Protein AF-A0AAD4E5S7-F1 (afdb_monomer_lite)

Sequence (99 aa):
HRKECLDYQMNDSNFCKMIHMKRTLCRKYKLARNGILESGKAFDRLDEAAPSHLKTEWLARERIAQSSRLNDPSAMDEYEINIKKAPSKKEIELRLLEE

Foldseek 3Di:
DVVVVVVVVVVVVVVVVVVVVVVVVVVVVVCCVVCPVVVVVVVVVVVVPDDPVVVVVVVVLVVQLVVCCVVDVCSVCSPPDPDDDDDDPVSVVVVVVVD

Secondary structure (DSSP, 8-state):
-HHHHHHHHHHHHHHHHHHHHHHHHHHHHHHHHHHHHHHHHHHHHHHHHS-HHHHHHHHHHHHHHHHHTTT-GGGGGGG---PPPPPPHHHHHHHHH--

Organism: NCBI:txid1912939

Structure (mmCIF, N/CA/C/O backbone):
data_AF-A0AAD4E5S7-F1
#
_entry.id   AF-A0AAD4E5S7-F1
#
loop_
_atom_site.group_PDB
_atom_site.id
_atom_site.type_symbol
_atom_site.label_atom_id
_atom_site.label_alt_id
_atom_site.label_comp_id
_atom_site.label_asym_id
_atom_site.label_entity_id
_atom_site.label_seq_id
_atom_site.pdbx_PDB_ins_code
_atom_site.Cartn_x
_atom_site.Cartn_y
_atom_site.Cartn_z
_atom_site.occupancy
_atom_site.B_iso_or_equiv
_atom_site.auth_seq_id
_atom_site.auth_comp_id
_atom_site.auth_asym_id
_atom_site.auth_atom_id
_atom_site.pdbx_PDB_model_num
ATOM 1 N N . HIS A 1 1 ? 16.784 -16.541 -39.289 1.00 68.06 1 HIS A N 1
ATOM 2 C CA . HIS A 1 1 ? 17.322 -15.162 -39.258 1.00 68.06 1 HIS A CA 1
ATOM 3 C C . HIS A 1 1 ? 16.453 -14.097 -38.585 1.00 68.06 1 HIS A C 1
ATOM 5 O O . HIS A 1 1 ? 16.826 -13.686 -37.500 1.00 68.06 1 HIS A O 1
ATOM 11 N N . ARG A 1 2 ? 15.298 -13.643 -39.116 1.00 81.56 2 ARG A N 1
ATOM 12 C CA . ARG A 1 2 ? 14.511 -12.567 -38.446 1.00 81.56 2 ARG A CA 1
ATOM 13 C C . ARG A 1 2 ? 14.108 -12.910 -37.003 1.00 81.56 2 ARG A C 1
ATOM 15 O O . ARG A 1 2 ? 14.165 -12.050 -36.134 1.00 81.56 2 ARG A O 1
ATOM 22 N N . LYS A 1 3 ? 13.723 -14.167 -36.760 1.00 83.62 3 LYS A N 1
ATOM 23 C CA . LYS A 1 3 ? 13.365 -14.667 -35.426 1.00 83.62 3 LYS A CA 1
ATOM 24 C C . LYS A 1 3 ? 14.569 -14.689 -34.478 1.00 83.62 3 LYS A C 1
ATOM 26 O O . LYS A 1 3 ? 14.495 -14.099 -33.415 1.00 83.62 3 LYS A O 1
ATOM 31 N N . GLU A 1 4 ? 15.696 -15.245 -34.924 1.00 87.19 4 GLU A N 1
ATOM 32 C CA . GLU A 1 4 ? 16.959 -15.234 -34.169 1.00 87.19 4 GLU A CA 1
ATOM 33 C C . GLU A 1 4 ? 17.387 -13.808 -33.794 1.00 87.19 4 GLU A C 1
ATOM 35 O O . GLU A 1 4 ? 17.718 -13.558 -32.643 1.00 87.19 4 GLU A O 1
ATOM 40 N N . CYS A 1 5 ? 17.327 -12.847 -34.726 1.00 88.81 5 CYS A N 1
ATOM 41 C CA . CYS A 1 5 ? 17.677 -11.452 -34.441 1.00 88.81 5 CYS A CA 1
ATOM 42 C C . CYS A 1 5 ? 16.782 -10.827 -33.361 1.00 88.81 5 CYS A C 1
ATOM 44 O O . CYS A 1 5 ? 17.284 -10.114 -32.493 1.00 88.81 5 CYS A O 1
ATOM 46 N N . LEU A 1 6 ? 15.472 -11.096 -33.399 1.00 89.81 6 LEU A N 1
ATOM 47 C CA . LEU A 1 6 ? 14.545 -10.632 -32.366 1.00 89.81 6 LEU A CA 1
ATOM 48 C C . LEU A 1 6 ? 14.845 -11.289 -31.016 1.00 89.81 6 LEU A C 1
ATOM 50 O O . LEU A 1 6 ? 14.874 -10.596 -30.003 1.00 89.81 6 LEU A O 1
ATOM 54 N N . ASP A 1 7 ? 15.128 -12.591 -30.999 1.00 93.69 7 ASP A N 1
ATOM 55 C CA . ASP A 1 7 ? 15.475 -13.316 -29.774 1.00 93.69 7 ASP A CA 1
ATOM 56 C C . ASP A 1 7 ? 16.778 -12.780 -29.155 1.00 93.69 7 ASP A C 1
ATOM 58 O O . ASP A 1 7 ? 16.843 -12.572 -27.943 1.00 93.69 7 ASP A O 1
ATOM 62 N N . TYR A 1 8 ? 17.789 -12.457 -29.970 1.00 90.94 8 TYR A N 1
ATOM 63 C CA . TYR A 1 8 ? 19.019 -11.807 -29.500 1.00 90.94 8 TYR A CA 1
ATOM 64 C C . TYR A 1 8 ? 18.753 -10.427 -28.886 1.00 90.94 8 TYR A C 1
ATOM 66 O O . TYR A 1 8 ? 19.241 -10.146 -27.792 1.00 90.94 8 TYR A O 1
ATOM 74 N N . GLN A 1 9 ? 17.949 -9.584 -29.540 1.00 91.44 9 GLN A N 1
ATOM 75 C CA . GLN A 1 9 ? 17.592 -8.258 -29.017 1.00 91.44 9 GLN A CA 1
ATOM 76 C C . GLN A 1 9 ? 16.767 -8.342 -27.726 1.00 91.44 9 GLN A C 1
ATOM 78 O O . GLN A 1 9 ? 16.984 -7.571 -26.790 1.00 91.44 9 GLN A O 1
ATOM 83 N N . MET A 1 10 ? 15.831 -9.290 -27.648 1.00 94.19 10 MET A N 1
ATOM 84 C CA . MET A 1 10 ? 15.046 -9.524 -26.436 1.00 94.19 10 MET A CA 1
ATOM 85 C C . MET A 1 10 ? 15.923 -10.023 -25.288 1.00 94.19 10 MET A C 1
ATOM 87 O O . MET A 1 10 ? 15.783 -9.534 -24.167 1.00 94.19 10 MET A O 1
ATOM 91 N N . ASN A 1 11 ? 16.850 -10.946 -25.553 1.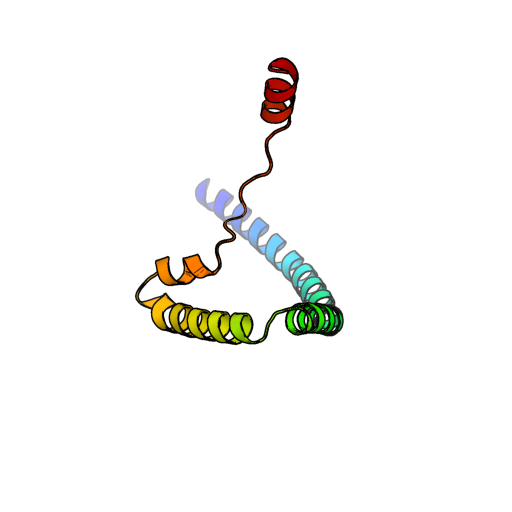00 93.50 11 ASN A N 1
ATOM 92 C CA . ASN A 1 11 ? 17.781 -11.451 -24.546 1.00 93.50 11 ASN A CA 1
ATOM 93 C C . ASN A 1 11 ? 18.718 -10.357 -24.028 1.00 93.50 11 ASN A C 1
ATOM 95 O O . ASN A 1 11 ? 18.897 -10.249 -22.816 1.00 93.50 11 ASN A O 1
ATOM 99 N N . ASP A 1 12 ? 19.240 -9.503 -24.908 1.00 94.00 12 ASP A N 1
ATOM 100 C CA . ASP A 1 12 ? 20.055 -8.354 -24.509 1.00 94.00 12 ASP A CA 1
ATOM 101 C C . ASP A 1 12 ? 19.251 -7.344 -23.669 1.00 94.00 12 ASP A C 1
ATOM 103 O O . ASP A 1 12 ? 19.679 -6.932 -22.588 1.00 94.00 12 ASP A O 1
ATOM 107 N N . SER A 1 13 ? 18.017 -7.031 -24.083 1.00 92.38 13 SER A N 1
ATOM 108 C CA . SER A 1 13 ? 17.111 -6.174 -23.307 1.00 92.38 13 SER A CA 1
ATOM 109 C C . SER A 1 13 ? 16.810 -6.758 -21.923 1.00 92.38 13 SER A C 1
ATOM 111 O O . SER A 1 13 ? 16.823 -6.039 -20.919 1.00 92.38 13 SER A O 1
ATOM 113 N N . ASN A 1 14 ? 16.554 -8.065 -21.842 1.00 92.56 14 ASN A N 1
ATOM 114 C CA . ASN A 1 14 ? 16.294 -8.764 -20.586 1.00 92.56 14 ASN A CA 1
ATOM 115 C C . ASN A 1 14 ? 17.533 -8.786 -19.684 1.00 92.56 14 ASN A C 1
ATOM 117 O O . ASN A 1 14 ? 17.417 -8.502 -18.489 1.00 92.56 14 ASN A O 1
ATOM 121 N N . PHE A 1 15 ? 18.715 -9.034 -20.249 1.00 91.62 15 PHE A N 1
ATOM 122 C CA . PHE A 1 15 ? 19.986 -8.967 -19.535 1.00 91.62 15 PHE A CA 1
ATOM 123 C C . PHE A 1 15 ? 20.225 -7.565 -18.965 1.00 91.62 15 PHE A C 1
ATOM 125 O O . PHE A 1 15 ? 20.450 -7.410 -17.761 1.00 91.62 15 PHE A O 1
ATOM 132 N N . CYS A 1 16 ? 20.061 -6.525 -19.784 1.00 91.62 16 CYS A N 1
ATOM 133 C CA . CYS A 1 16 ? 20.164 -5.141 -19.339 1.00 91.62 16 CYS A CA 1
ATOM 134 C C . CYS A 1 16 ? 19.175 -4.841 -18.203 1.00 91.62 16 CYS A C 1
ATOM 136 O O . CYS A 1 16 ? 19.570 -4.282 -17.177 1.00 91.62 16 CYS A O 1
ATOM 138 N N . LYS A 1 17 ? 17.905 -5.250 -18.324 1.00 91.50 17 LYS A N 1
ATOM 139 C CA . LYS A 1 17 ? 16.912 -5.097 -17.245 1.00 91.50 17 LYS A CA 1
ATOM 140 C C . LYS A 1 17 ? 17.376 -5.789 -15.963 1.00 91.50 17 LYS A C 1
ATOM 142 O O . LYS A 1 17 ? 17.327 -5.169 -14.903 1.00 91.50 17 LYS A O 1
ATOM 147 N N . MET A 1 18 ? 17.886 -7.019 -16.042 1.00 93.62 18 MET A N 1
ATOM 148 C CA . MET A 1 18 ? 18.409 -7.759 -14.887 1.00 93.62 18 MET A CA 1
ATOM 149 C C . MET A 1 18 ? 19.550 -7.039 -14.170 1.00 93.62 18 MET A C 1
ATOM 151 O O . MET A 1 18 ? 19.517 -6.916 -12.941 1.00 93.62 18 MET A O 1
ATOM 155 N N . ILE A 1 19 ? 20.518 -6.502 -14.913 1.00 91.56 19 ILE A N 1
ATOM 156 C CA . ILE A 1 19 ? 21.629 -5.739 -14.329 1.00 91.56 19 ILE A CA 1
ATOM 157 C C . ILE A 1 19 ? 21.111 -4.511 -13.562 1.00 91.56 19 ILE A C 1
ATOM 159 O O . ILE A 1 19 ? 21.520 -4.259 -12.423 1.00 91.56 19 ILE A O 1
ATOM 163 N N . HIS A 1 20 ? 20.144 -3.784 -14.126 1.00 87.94 20 HIS A N 1
ATOM 164 C CA . HIS A 1 20 ? 19.554 -2.605 -13.484 1.00 87.94 20 HIS A CA 1
ATOM 165 C C . HIS A 1 20 ? 18.598 -2.951 -12.327 1.00 87.94 20 HIS A C 1
ATOM 167 O O . HIS A 1 20 ? 18.458 -2.170 -11.372 1.00 87.94 20 HIS A O 1
ATOM 173 N N . MET A 1 21 ? 17.966 -4.130 -12.359 1.00 94.75 21 MET A N 1
ATOM 174 C CA . MET A 1 21 ? 17.076 -4.598 -11.294 1.00 94.75 21 MET A CA 1
ATOM 175 C C . MET A 1 21 ? 17.813 -4.724 -9.964 1.00 94.75 21 MET A C 1
ATOM 177 O O . MET A 1 21 ? 17.276 -4.271 -8.956 1.00 94.75 21 MET A O 1
ATOM 181 N N . LYS A 1 22 ? 19.054 -5.230 -9.941 1.00 91.62 22 LYS A N 1
ATOM 182 C CA . LYS A 1 22 ? 19.841 -5.362 -8.698 1.00 91.62 22 LYS A CA 1
ATOM 183 C C . LYS A 1 22 ? 19.930 -4.036 -7.939 1.00 91.62 22 LYS A C 1
ATOM 185 O O . LYS A 1 22 ? 19.589 -3.968 -6.760 1.00 91.62 22 LYS A O 1
ATOM 190 N N . ARG A 1 23 ? 20.331 -2.955 -8.618 1.00 91.88 23 ARG A N 1
ATOM 191 C CA . ARG A 1 23 ? 20.440 -1.617 -8.008 1.00 91.88 23 ARG A CA 1
ATOM 192 C C . ARG A 1 23 ? 19.086 -1.119 -7.506 1.00 91.88 23 ARG A C 1
ATOM 194 O O . ARG A 1 23 ? 18.997 -0.567 -6.408 1.00 91.88 23 ARG A O 1
ATOM 201 N N . THR A 1 24 ? 18.036 -1.333 -8.296 1.00 92.56 24 THR A N 1
ATOM 202 C CA . THR A 1 24 ? 16.672 -0.922 -7.947 1.00 92.56 24 THR A CA 1
ATOM 203 C C . THR A 1 24 ? 16.159 -1.666 -6.718 1.00 92.56 24 THR A C 1
ATOM 205 O O . THR A 1 24 ? 15.639 -1.028 -5.805 1.00 92.56 24 THR A O 1
ATOM 208 N N . LEU A 1 25 ? 16.358 -2.983 -6.653 1.00 94.75 25 LEU A N 1
ATOM 209 C CA . LEU A 1 25 ? 15.988 -3.823 -5.516 1.00 94.75 25 LEU A CA 1
ATOM 210 C C . LEU A 1 25 ? 16.756 -3.419 -4.259 1.00 94.75 25 LEU A C 1
ATOM 212 O O . LEU A 1 25 ? 16.134 -3.175 -3.230 1.00 94.75 25 LEU A O 1
ATOM 216 N N . CYS A 1 26 ? 18.079 -3.241 -4.341 1.00 95.00 26 CYS A N 1
ATOM 217 C CA . CYS A 1 26 ? 18.874 -2.780 -3.201 1.00 95.00 26 CYS A CA 1
ATOM 218 C C . CYS A 1 26 ? 18.399 -1.416 -2.680 1.00 95.00 26 CYS A C 1
ATOM 220 O O . CYS A 1 26 ? 18.326 -1.208 -1.468 1.00 95.00 26 CYS A O 1
ATOM 222 N N . ARG A 1 27 ? 18.058 -0.482 -3.578 1.00 94.94 27 ARG A N 1
ATOM 223 C CA . ARG A 1 27 ? 17.508 0.827 -3.199 1.00 94.94 27 ARG A CA 1
ATOM 224 C C . ARG A 1 27 ? 16.149 0.682 -2.517 1.00 94.94 27 ARG A C 1
ATOM 226 O O . ARG A 1 27 ? 15.967 1.235 -1.437 1.00 94.94 27 ARG A O 1
ATOM 233 N N . LYS A 1 28 ? 15.220 -0.065 -3.125 1.00 94.69 28 LYS A N 1
ATOM 234 C CA . LYS A 1 28 ? 13.881 -0.313 -2.570 1.00 94.69 28 LYS A CA 1
ATOM 235 C C . LYS A 1 28 ? 13.962 -0.983 -1.200 1.00 94.69 28 LYS A C 1
ATOM 237 O O . LYS A 1 28 ? 13.288 -0.537 -0.286 1.00 94.69 28 LYS A O 1
ATOM 242 N N . TYR A 1 29 ? 14.839 -1.971 -1.037 1.00 94.38 29 TYR A N 1
ATOM 243 C CA . TYR A 1 29 ? 15.067 -2.644 0.239 1.00 94.38 29 TYR A CA 1
ATOM 244 C C . TYR A 1 29 ? 15.555 -1.678 1.322 1.00 94.38 29 TYR A C 1
ATOM 246 O O . TYR A 1 29 ? 14.987 -1.645 2.407 1.00 94.38 29 TYR A O 1
ATOM 254 N N . LYS A 1 30 ? 16.569 -0.850 1.032 1.00 94.75 30 LYS A N 1
ATOM 255 C CA . LYS A 1 30 ? 17.060 0.151 1.994 1.00 94.75 30 LYS A CA 1
ATOM 256 C C . LYS A 1 30 ? 15.967 1.145 2.388 1.00 94.75 30 LYS A C 1
ATOM 258 O O . LYS A 1 30 ? 15.837 1.449 3.567 1.00 94.75 30 LYS A O 1
ATOM 263 N N . LEU A 1 31 ? 15.190 1.625 1.416 1.00 93.69 31 LEU A N 1
ATOM 264 C CA . LEU A 1 31 ? 14.077 2.541 1.669 1.00 93.69 31 LEU A CA 1
ATOM 265 C C . LEU A 1 31 ? 12.989 1.887 2.520 1.00 93.69 31 LEU A C 1
ATOM 267 O O . LEU A 1 31 ? 12.596 2.471 3.520 1.00 93.69 31 LEU A O 1
ATOM 271 N N . ALA A 1 32 ? 12.559 0.673 2.170 1.00 93.19 32 ALA A N 1
ATOM 272 C CA . ALA A 1 32 ? 11.571 -0.072 2.941 1.00 93.19 32 ALA A CA 1
ATOM 273 C C . ALA A 1 32 ? 12.065 -0.301 4.372 1.00 93.19 32 ALA A C 1
ATOM 275 O O . ALA A 1 32 ? 11.387 0.076 5.317 1.00 93.19 32 ALA A O 1
ATOM 276 N N . ARG A 1 33 ? 13.292 -0.811 4.534 1.00 94.00 33 ARG A N 1
ATOM 277 C CA . ARG A 1 33 ? 13.899 -1.060 5.846 1.00 94.00 33 ARG A CA 1
ATOM 278 C C . ARG A 1 33 ? 13.939 0.196 6.712 1.00 94.00 33 ARG A C 1
ATOM 280 O O . ARG A 1 33 ? 13.599 0.136 7.885 1.00 94.00 33 ARG A O 1
ATOM 287 N N . ASN A 1 34 ? 14.362 1.320 6.141 1.00 91.75 34 ASN A N 1
ATOM 288 C CA . ASN A 1 34 ? 14.433 2.581 6.874 1.00 91.75 34 ASN A CA 1
ATOM 289 C C . ASN A 1 34 ? 13.033 3.161 7.155 1.00 91.75 34 ASN A C 1
ATOM 291 O O . ASN A 1 34 ? 12.846 3.831 8.163 1.00 91.75 34 ASN A O 1
ATOM 295 N N . GLY A 1 35 ? 12.062 2.897 6.278 1.00 92.50 35 GLY A N 1
A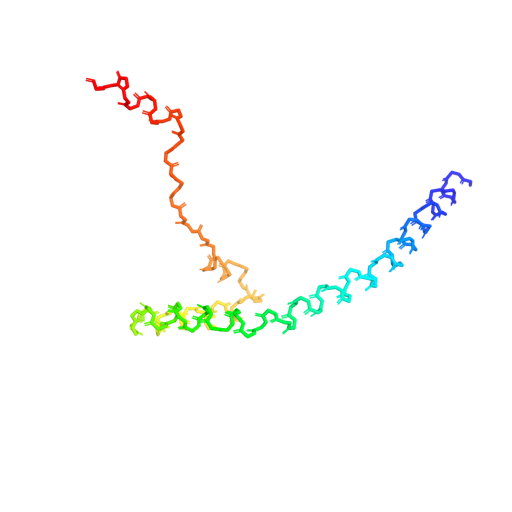TOM 296 C CA . GLY A 1 35 ? 10.685 3.367 6.397 1.00 92.50 35 GLY A CA 1
ATOM 297 C C . GLY A 1 35 ? 9.832 2.594 7.401 1.00 92.50 35 GLY A C 1
ATOM 298 O O . GLY A 1 35 ? 8.851 3.154 7.869 1.00 92.50 35 GLY A O 1
ATOM 299 N N . ILE A 1 36 ? 10.205 1.362 7.781 1.00 93.44 36 ILE A N 1
ATOM 300 C CA . ILE A 1 36 ? 9.416 0.517 8.702 1.00 93.44 36 ILE A CA 1
ATOM 301 C C . ILE A 1 36 ? 9.052 1.259 9.989 1.00 93.44 36 ILE A C 1
ATOM 303 O O . ILE A 1 36 ? 7.898 1.218 10.399 1.00 93.44 36 ILE A O 1
ATOM 307 N N . LEU A 1 37 ? 10.011 1.951 10.613 1.00 90.44 37 LEU A N 1
ATOM 308 C CA . LEU A 1 37 ? 9.762 2.631 11.884 1.00 90.44 37 LEU A CA 1
ATOM 309 C C . LEU A 1 37 ? 8.744 3.769 11.733 1.00 90.44 37 LEU A C 1
ATOM 311 O O . LEU A 1 37 ? 7.828 3.888 12.538 1.00 90.44 37 LEU A O 1
ATOM 315 N N . GLU A 1 38 ? 8.899 4.602 10.706 1.00 90.75 38 GLU A N 1
ATOM 316 C CA . GLU A 1 38 ? 8.007 5.743 10.482 1.00 90.75 38 GLU A CA 1
ATOM 317 C C . GLU A 1 38 ? 6.626 5.297 9.994 1.00 90.75 38 GLU A C 1
ATOM 319 O O . GLU A 1 38 ? 5.615 5.827 10.448 1.00 90.75 38 GLU A O 1
ATOM 324 N N . SER A 1 39 ? 6.563 4.275 9.136 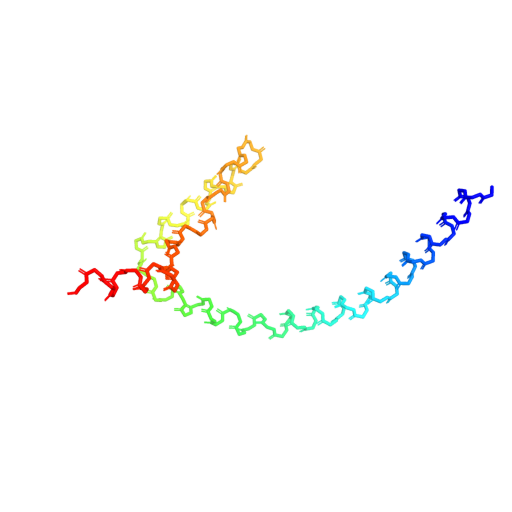1.00 92.44 39 SER A N 1
ATOM 325 C CA . SER A 1 39 ? 5.304 3.652 8.728 1.00 92.44 39 SER A CA 1
ATOM 326 C C . SER A 1 39 ? 4.588 2.987 9.902 1.00 92.44 39 SER A C 1
ATOM 328 O O . SER A 1 39 ? 3.375 3.129 10.003 1.00 92.44 39 SER A O 1
ATOM 330 N N . GLY A 1 40 ? 5.320 2.326 10.805 1.00 93.50 40 GLY A N 1
ATOM 331 C CA . GLY A 1 40 ? 4.769 1.751 12.034 1.00 93.50 40 GLY A CA 1
ATOM 332 C C . GLY A 1 40 ? 4.150 2.823 12.924 1.00 93.50 40 GLY A C 1
ATOM 333 O O . GLY A 1 40 ? 2.962 2.769 13.199 1.00 93.50 40 GLY A O 1
ATOM 334 N N . LYS A 1 41 ? 4.899 3.886 13.243 1.00 94.25 41 LYS A N 1
ATOM 335 C CA . LYS A 1 41 ? 4.367 5.020 14.021 1.00 94.25 41 LYS A CA 1
ATOM 336 C C . LYS A 1 41 ? 3.147 5.669 13.367 1.00 94.25 41 LYS A C 1
ATOM 338 O O . LYS A 1 41 ? 2.228 6.092 14.060 1.00 94.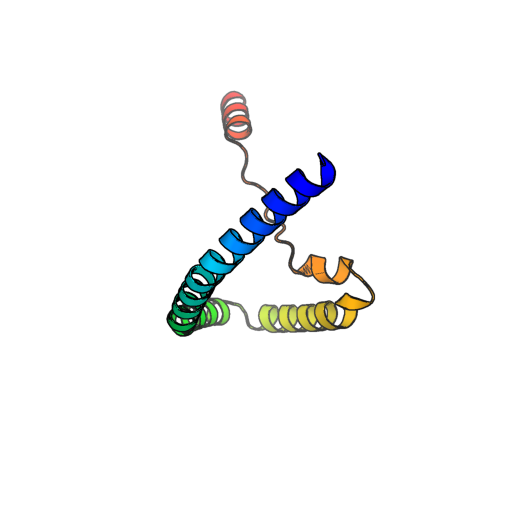25 41 LYS A O 1
ATOM 343 N N . ALA A 1 42 ? 3.158 5.829 12.044 1.00 93.88 42 ALA A N 1
ATOM 344 C CA . ALA A 1 42 ? 2.023 6.393 11.322 1.00 93.88 42 ALA A CA 1
ATOM 345 C C . ALA A 1 42 ? 0.797 5.472 11.398 1.00 93.88 42 ALA A C 1
ATOM 347 O O . ALA A 1 42 ? -0.312 5.966 11.580 1.00 93.88 42 ALA A O 1
ATOM 348 N N . PHE A 1 43 ? 1.004 4.158 11.299 1.00 92.19 43 PHE A N 1
ATOM 349 C CA . PHE A 1 43 ? -0.042 3.160 11.471 1.00 92.19 43 PHE A CA 1
ATOM 350 C C . PHE A 1 43 ? -0.602 3.173 12.895 1.00 92.19 43 PHE A C 1
ATOM 352 O O . PHE A 1 43 ? -1.811 3.291 13.050 1.00 92.19 43 PHE A O 1
ATOM 359 N N . ASP A 1 44 ? 0.256 3.163 13.916 1.00 94.38 44 ASP A N 1
ATOM 360 C CA . ASP A 1 44 ? -0.158 3.186 15.323 1.00 94.38 44 ASP A CA 1
ATOM 361 C C . ASP A 1 44 ? -1.012 4.423 15.628 1.00 94.38 44 ASP A C 1
ATOM 363 O O . ASP A 1 44 ? -2.056 4.316 16.258 1.00 94.38 44 ASP A O 1
ATOM 367 N N . ARG A 1 45 ? -0.641 5.594 15.092 1.00 94.44 45 ARG A N 1
ATOM 368 C CA . ARG A 1 45 ? -1.449 6.821 15.224 1.00 94.44 45 ARG A CA 1
ATOM 369 C C . ARG A 1 45 ? -2.832 6.699 14.586 1.00 94.44 45 ARG A C 1
ATOM 371 O O . ARG A 1 45 ? -3.796 7.239 15.121 1.00 94.44 45 ARG A O 1
ATOM 378 N N . LEU A 1 46 ? -2.928 6.052 13.422 1.00 91.00 46 LEU A N 1
ATOM 379 C CA . LEU A 1 46 ? -4.213 5.820 12.755 1.00 91.00 46 LEU A CA 1
ATOM 380 C C . LEU A 1 46 ? -5.056 4.807 13.526 1.00 91.00 46 LEU A C 1
ATOM 382 O O . LEU A 1 46 ? -6.264 4.999 13.659 1.00 91.00 46 LEU A O 1
ATOM 386 N N . ASP A 1 47 ? -4.419 3.764 14.055 1.00 91.75 47 ASP A N 1
ATOM 387 C CA . ASP A 1 47 ? -5.083 2.779 14.892 1.00 91.75 47 ASP A CA 1
ATOM 388 C C . ASP A 1 47 ? -5.591 3.438 16.180 1.00 91.75 47 ASP A C 1
ATOM 390 O O . ASP A 1 47 ? -6.773 3.354 16.483 1.00 91.75 47 ASP A O 1
ATOM 394 N N . GLU A 1 48 ? -4.767 4.176 16.919 1.00 92.75 48 GLU A N 1
ATOM 395 C CA . GLU A 1 48 ? -5.177 4.902 18.132 1.00 92.75 48 GLU A CA 1
ATOM 396 C C . GLU A 1 48 ? -6.347 5.869 17.894 1.00 92.75 48 GLU A C 1
ATOM 398 O O . GLU A 1 48 ? -7.218 5.999 18.755 1.00 92.75 48 GLU A O 1
ATOM 403 N N . ALA A 1 49 ? -6.409 6.507 16.723 1.00 92.75 49 ALA A N 1
ATOM 404 C CA . ALA A 1 49 ? -7.509 7.396 16.354 1.00 92.75 49 ALA A CA 1
ATOM 405 C C . ALA A 1 49 ? -8.830 6.657 16.053 1.00 92.75 49 ALA A C 1
ATOM 407 O O . ALA A 1 49 ? -9.896 7.280 16.062 1.00 92.75 49 ALA A O 1
ATOM 408 N N . ALA A 1 50 ? -8.789 5.352 15.772 1.00 91.81 50 ALA A N 1
ATOM 409 C CA . ALA A 1 50 ? -9.967 4.578 15.406 1.00 91.81 50 ALA A CA 1
ATOM 410 C C . ALA A 1 50 ? -10.768 4.107 16.645 1.00 91.81 50 ALA A C 1
ATOM 412 O O . ALA A 1 50 ? -10.200 3.577 17.604 1.00 91.81 50 ALA A O 1
ATOM 413 N N . PRO A 1 51 ? -12.110 4.216 16.634 1.00 94.25 51 PRO A N 1
ATOM 414 C CA . PRO A 1 51 ? -12.970 3.652 17.674 1.00 94.25 51 PRO A CA 1
ATOM 415 C C . PRO A 1 51 ? -12.813 2.131 17.835 1.00 94.25 51 PRO A C 1
ATOM 417 O O . PRO A 1 51 ? -12.770 1.387 16.856 1.00 94.25 51 PRO A O 1
ATOM 420 N N . SER A 1 52 ? -12.828 1.645 19.079 1.00 91.38 52 SER A N 1
ATOM 421 C CA . SER A 1 52 ? -12.613 0.224 19.413 1.00 91.38 52 SER A CA 1
ATOM 422 C C . SER A 1 52 ? -13.601 -0.746 18.747 1.00 91.38 52 SER A C 1
ATOM 424 O O . SER A 1 52 ? -13.217 -1.848 18.347 1.00 91.38 52 SER A O 1
ATOM 426 N N . HIS A 1 53 ? -14.866 -0.344 18.593 1.00 92.75 53 HIS A N 1
ATOM 427 C CA . HIS A 1 53 ? -15.884 -1.165 17.933 1.00 92.75 53 HIS A CA 1
ATOM 428 C C . HIS A 1 53 ? -15.577 -1.372 16.441 1.00 92.75 53 HIS A C 1
ATOM 430 O O . HIS A 1 53 ? -15.644 -2.504 15.968 1.00 92.75 53 HIS A O 1
ATOM 436 N N . LEU A 1 54 ? -15.141 -0.319 15.733 1.00 92.38 54 LEU A N 1
ATOM 437 C CA . LEU A 1 54 ? -14.761 -0.401 14.318 1.00 92.38 54 LEU A CA 1
ATOM 438 C C . LEU A 1 54 ? -13.526 -1.272 14.115 1.00 92.38 54 LEU A C 1
ATOM 440 O O . LEU A 1 54 ? -13.510 -2.089 13.203 1.00 92.38 54 LEU A O 1
ATOM 444 N N . LYS A 1 55 ? -12.523 -1.176 14.998 1.00 92.25 55 LYS A N 1
ATOM 445 C CA . LYS A 1 55 ? -11.346 -2.062 14.936 1.00 92.25 55 LYS A CA 1
ATOM 446 C C . LYS A 1 55 ? -11.742 -3.532 14.989 1.00 92.25 55 LYS A C 1
ATOM 448 O O . LYS A 1 55 ? -11.247 -4.345 14.215 1.00 92.25 55 LYS A O 1
ATOM 453 N N . THR A 1 56 ? -12.640 -3.870 15.911 1.00 93.69 56 THR A N 1
ATOM 454 C CA . THR A 1 56 ? -13.094 -5.251 16.107 1.00 93.69 56 THR A CA 1
ATOM 455 C C . THR A 1 56 ? -13.846 -5.754 14.877 1.00 93.69 56 THR A C 1
ATOM 457 O O . THR A 1 56 ? -13.615 -6.876 14.427 1.00 93.69 56 THR A O 1
ATOM 460 N N . GLU A 1 57 ? -14.706 -4.910 14.309 1.00 93.94 57 GLU A N 1
ATOM 461 C CA . GLU A 1 57 ? -15.438 -5.211 13.084 1.00 93.94 57 GLU A CA 1
ATOM 462 C C . GLU A 1 57 ? -14.493 -5.403 11.890 1.00 93.94 57 GLU A C 1
ATOM 464 O O . GLU A 1 57 ? -14.564 -6.430 11.217 1.00 93.94 57 GLU A O 1
ATOM 469 N N . TRP A 1 58 ? -13.564 -4.473 11.659 1.00 92.38 58 TRP A N 1
ATOM 470 C CA . TRP A 1 58 ? -12.600 -4.554 10.560 1.00 92.38 58 TRP A CA 1
ATOM 471 C C . TRP A 1 58 ? -11.715 -5.794 10.661 1.00 92.38 58 TRP A C 1
ATOM 473 O O . TRP A 1 58 ? -11.554 -6.496 9.669 1.00 92.38 58 TRP A O 1
ATOM 483 N N . LEU A 1 59 ? -11.222 -6.136 11.856 1.00 93.44 59 LEU A N 1
ATOM 484 C CA . LEU A 1 59 ? -10.453 -7.367 12.073 1.00 93.44 59 LEU A CA 1
ATOM 485 C C . LEU A 1 59 ? -11.275 -8.630 11.782 1.00 93.44 59 LEU A C 1
ATOM 487 O O . LEU A 1 59 ? -10.735 -9.623 11.290 1.00 93.44 59 LEU A O 1
ATOM 491 N N . ALA A 1 60 ? -12.574 -8.627 12.089 1.00 93.94 60 ALA A N 1
ATOM 492 C CA . ALA A 1 60 ? -13.449 -9.749 11.766 1.00 93.94 60 ALA A CA 1
ATOM 493 C C . ALA A 1 60 ? -13.641 -9.885 10.248 1.00 93.94 60 ALA A C 1
ATOM 495 O O . ALA A 1 60 ? -13.481 -10.984 9.711 1.00 93.94 60 ALA A O 1
ATOM 496 N N . ARG A 1 61 ? -13.914 -8.775 9.553 1.00 92.19 61 ARG A N 1
ATOM 497 C CA . ARG A 1 61 ? -14.054 -8.751 8.089 1.00 92.19 61 ARG A CA 1
ATOM 498 C C . ARG A 1 61 ? -12.762 -9.157 7.387 1.00 92.19 61 ARG A C 1
ATOM 500 O O . ARG A 1 61 ? -12.797 -9.993 6.489 1.00 92.19 61 ARG A O 1
ATOM 507 N N . GLU A 1 62 ? -11.620 -8.666 7.862 1.00 93.94 62 GLU A N 1
ATOM 508 C CA . GLU A 1 62 ? -10.297 -9.017 7.344 1.00 93.94 62 GLU A CA 1
ATOM 509 C C . GLU A 1 62 ? -10.049 -10.531 7.400 1.00 93.94 62 GLU A C 1
ATOM 511 O O . GLU A 1 62 ? -9.640 -11.145 6.414 1.00 93.94 62 GLU A O 1
ATOM 516 N N . ARG A 1 63 ? -10.346 -11.167 8.541 1.00 94.44 63 ARG A N 1
ATOM 517 C CA . ARG A 1 63 ? -10.195 -12.623 8.703 1.00 94.44 63 ARG A CA 1
ATOM 518 C C . ARG A 1 63 ? -11.076 -13.405 7.729 1.00 94.44 63 ARG A C 1
ATOM 520 O O . ARG A 1 63 ? -10.632 -14.414 7.174 1.00 94.44 63 ARG A O 1
ATOM 527 N N . ILE A 1 64 ? -12.310 -12.954 7.514 1.00 93.06 64 ILE A N 1
ATOM 528 C CA . ILE A 1 64 ? -13.249 -13.588 6.580 1.00 93.06 64 ILE A CA 1
ATOM 529 C C . ILE A 1 64 ? -12.746 -13.440 5.138 1.00 93.06 64 ILE A C 1
ATOM 531 O O . ILE A 1 64 ? -12.663 -14.438 4.420 1.00 93.06 64 ILE A O 1
ATOM 535 N N . ALA A 1 65 ? -12.328 -12.234 4.746 1.00 93.00 65 ALA A N 1
ATOM 536 C CA . ALA A 1 65 ? -11.769 -11.955 3.427 1.00 93.00 65 ALA A CA 1
ATOM 537 C C . ALA A 1 65 ? -10.532 -12.823 3.139 1.00 93.00 65 ALA A C 1
ATOM 539 O O . ALA A 1 65 ? -10.472 -13.528 2.131 1.00 93.00 65 ALA A O 1
ATOM 540 N N . GLN A 1 66 ? -9.568 -12.858 4.065 1.00 93.19 66 GLN A N 1
ATOM 541 C CA . GLN A 1 66 ? -8.324 -13.614 3.888 1.00 93.19 66 GLN A CA 1
ATOM 542 C C . GLN A 1 66 ? -8.546 -15.129 3.829 1.00 93.19 66 GLN A C 1
ATOM 544 O O . GLN A 1 66 ? -7.888 -15.814 3.044 1.00 93.19 66 GLN A O 1
ATOM 549 N N . SER A 1 67 ? -9.471 -15.661 4.633 1.00 93.75 67 SER A N 1
ATOM 550 C CA . SER A 1 67 ? -9.801 -17.094 4.613 1.00 93.75 67 SER A CA 1
ATOM 551 C C . SER A 1 67 ? -10.555 -17.508 3.347 1.00 93.75 67 SER A C 1
ATOM 553 O O . SER A 1 67 ? -10.343 -18.612 2.844 1.00 93.75 67 SER A O 1
ATOM 555 N N . SER A 1 68 ? -11.375 -16.614 2.792 1.00 92.56 68 SER A N 1
ATOM 556 C CA . SER A 1 68 ? -12.195 -16.890 1.606 1.00 92.56 68 SER A CA 1
ATOM 557 C C . SER A 1 68 ? -11.490 -16.572 0.286 1.00 92.56 68 SER A C 1
ATOM 559 O O . SER A 1 68 ? -11.917 -17.067 -0.751 1.00 92.56 68 SER A O 1
ATOM 561 N N . ARG A 1 69 ? -10.366 -15.839 0.313 1.00 91.50 69 ARG A N 1
ATOM 562 C CA . ARG A 1 69 ? -9.631 -15.332 -0.863 1.00 91.50 69 ARG A CA 1
ATOM 563 C C . ARG A 1 69 ? -9.373 -16.351 -1.978 1.00 91.50 69 ARG A C 1
ATOM 565 O O . ARG A 1 69 ? -9.316 -15.976 -3.143 1.00 91.50 69 ARG A O 1
ATOM 572 N N . LEU A 1 70 ? -9.130 -17.619 -1.637 1.00 90.12 70 LEU A N 1
ATOM 573 C CA . LEU A 1 70 ? -8.854 -18.665 -2.634 1.00 90.12 70 LEU A CA 1
ATOM 574 C C . LEU A 1 70 ? -10.124 -19.230 -3.283 1.00 90.12 70 LEU A C 1
ATOM 576 O O . LEU A 1 70 ? -10.058 -19.710 -4.410 1.00 90.12 70 LEU A O 1
ATOM 580 N N . ASN A 1 71 ? -11.248 -19.189 -2.569 1.00 92.38 71 ASN A N 1
ATOM 581 C CA . ASN A 1 71 ? -12.518 -19.779 -2.992 1.00 92.38 71 ASN A CA 1
ATOM 582 C C . ASN A 1 71 ? -13.442 -18.740 -3.638 1.00 92.38 71 ASN A C 1
ATOM 584 O O . ASN A 1 71 ? -14.216 -19.080 -4.526 1.00 92.38 71 ASN A O 1
ATOM 588 N N . ASP A 1 72 ? -13.342 -17.488 -3.197 1.00 91.75 72 ASP A N 1
ATOM 589 C CA . ASP A 1 72 ? -14.128 -16.365 -3.685 1.00 91.75 72 ASP A CA 1
ATOM 590 C C . ASP A 1 72 ? -13.217 -15.150 -3.932 1.00 91.75 72 ASP A C 1
ATOM 592 O O . ASP A 1 72 ? -12.771 -14.501 -2.979 1.00 91.75 72 ASP A O 1
ATOM 596 N N . PRO A 1 73 ? -12.926 -14.824 -5.205 1.00 87.62 73 PRO A N 1
ATOM 597 C CA . PRO A 1 73 ? -12.150 -13.641 -5.560 1.00 87.62 73 PRO A CA 1
ATOM 598 C C . PRO A 1 73 ? -12.786 -12.323 -5.094 1.00 87.62 73 PRO A C 1
ATOM 600 O O . PRO A 1 73 ? -12.041 -11.387 -4.804 1.00 87.62 73 PRO A O 1
ATOM 603 N N . SER A 1 74 ? -14.121 -12.255 -4.985 1.00 89.88 74 SER A N 1
ATOM 604 C CA . SER A 1 74 ? -14.843 -11.041 -4.561 1.00 89.88 74 SER A CA 1
ATOM 605 C C . SER A 1 74 ? -14.722 -10.764 -3.062 1.00 89.88 74 SER A C 1
ATOM 607 O O . SER A 1 74 ? -14.913 -9.639 -2.611 1.00 89.88 74 SER A O 1
ATOM 609 N N . ALA A 1 75 ? -14.283 -11.749 -2.271 1.00 88.56 75 ALA A N 1
ATOM 610 C CA . ALA A 1 75 ? -14.013 -11.554 -0.849 1.00 88.56 75 ALA A CA 1
ATOM 611 C C . ALA A 1 75 ? -12.912 -10.504 -0.583 1.00 88.56 75 ALA A C 1
ATOM 613 O O . ALA A 1 75 ? -12.825 -9.967 0.519 1.00 88.56 75 ALA A O 1
ATOM 614 N N . MET A 1 76 ? -12.067 -10.204 -1.576 1.00 91.25 76 MET A N 1
ATOM 615 C CA . MET A 1 76 ? -11.036 -9.165 -1.482 1.00 91.25 76 MET A CA 1
ATOM 616 C C . MET A 1 76 ? -11.556 -7.751 -1.777 1.00 91.25 76 MET A C 1
ATOM 618 O O . MET A 1 76 ? -10.832 -6.791 -1.501 1.00 91.25 76 MET A O 1
ATOM 622 N N . ASP A 1 77 ? -12.788 -7.606 -2.272 1.00 89.88 77 ASP A N 1
ATOM 623 C CA . ASP A 1 77 ? -13.398 -6.304 -2.578 1.00 89.88 77 ASP A CA 1
ATOM 624 C C . ASP A 1 77 ? -13.636 -5.467 -1.306 1.00 89.88 77 ASP A C 1
ATOM 626 O O . ASP A 1 77 ? -13.777 -4.250 -1.378 1.00 89.88 77 ASP A O 1
ATOM 630 N N . GLU A 1 78 ? -13.577 -6.080 -0.115 1.00 87.31 78 GLU A N 1
ATOM 631 C CA . GLU A 1 78 ? -13.582 -5.380 1.182 1.00 87.31 78 GLU A CA 1
ATOM 632 C C . GLU A 1 78 ? -12.440 -4.348 1.300 1.00 87.31 78 GLU A C 1
ATOM 634 O O . GLU A 1 78 ? -12.560 -3.361 2.023 1.00 87.31 78 GLU A O 1
ATOM 639 N N . TYR A 1 79 ? -11.332 -4.541 0.576 1.00 87.38 79 TYR A N 1
ATOM 640 C CA . TYR A 1 79 ? -10.223 -3.584 0.540 1.00 87.38 79 TYR A CA 1
ATOM 641 C C . TYR A 1 79 ? -10.402 -2.478 -0.512 1.00 87.38 79 TYR A C 1
ATOM 643 O O . TYR A 1 79 ? -9.560 -1.577 -0.602 1.00 87.38 79 TYR A O 1
ATOM 651 N N . GLU A 1 80 ? -11.456 -2.532 -1.329 1.00 87.56 80 GLU A N 1
ATOM 652 C CA . GLU A 1 80 ? -11.706 -1.528 -2.354 1.00 87.56 80 GLU A CA 1
ATOM 653 C C . GLU A 1 80 ? -12.244 -0.233 -1.734 1.00 87.56 80 GLU A C 1
ATOM 655 O O . GLU A 1 80 ? -13.241 -0.181 -1.010 1.00 87.56 80 GLU A O 1
ATOM 660 N N . ILE A 1 81 ? -11.551 0.866 -2.025 1.00 81.12 81 ILE A N 1
ATOM 661 C CA . ILE A 1 81 ? -11.867 2.171 -1.458 1.00 81.12 81 ILE A CA 1
ATOM 662 C C . ILE A 1 81 ? -12.999 2.814 -2.268 1.00 81.12 81 ILE A C 1
ATOM 664 O O . ILE A 1 81 ? -12.772 3.459 -3.292 1.00 81.12 81 ILE A O 1
ATOM 668 N N . ASN A 1 82 ? -14.224 2.710 -1.757 1.00 75.38 82 ASN A N 1
ATOM 669 C CA . ASN A 1 82 ? -15.405 3.362 -2.324 1.00 75.38 82 ASN A CA 1
ATOM 670 C C . ASN A 1 82 ? -15.564 4.806 -1.816 1.00 75.38 82 ASN A C 1
ATOM 672 O O . ASN A 1 82 ? -16.520 5.148 -1.118 1.00 75.38 82 ASN A O 1
ATOM 676 N N . ILE A 1 83 ? -14.621 5.687 -2.161 1.00 80.12 83 ILE A N 1
ATOM 677 C CA . ILE A 1 83 ? -14.783 7.127 -1.911 1.00 80.12 83 ILE A CA 1
ATOM 678 C C . ILE A 1 83 ? -15.633 7.719 -3.037 1.00 80.12 83 ILE A C 1
ATOM 680 O O . ILE A 1 83 ? -15.265 7.651 -4.212 1.00 80.12 83 ILE A O 1
ATOM 684 N N . LYS A 1 84 ? -16.762 8.349 -2.683 1.00 77.06 84 LYS A N 1
ATOM 685 C CA . LYS A 1 84 ? -17.531 9.162 -3.635 1.00 77.06 84 LYS A CA 1
ATOM 686 C C . LYS A 1 84 ? -16.608 10.240 -4.192 1.00 77.06 84 LYS A C 1
ATOM 688 O O . LYS A 1 84 ? -16.111 11.078 -3.440 1.00 77.06 84 LYS A O 1
ATOM 693 N N . LYS A 1 85 ? -16.358 10.199 -5.503 1.00 78.19 85 LYS A N 1
ATOM 694 C CA . LYS A 1 85 ? -15.532 11.204 -6.173 1.00 78.19 85 LYS A CA 1
ATOM 695 C C . LYS A 1 85 ? -16.106 12.587 -5.878 1.00 78.19 85 LYS A C 1
ATOM 697 O O . LYS A 1 85 ? -17.316 12.791 -5.969 1.00 78.19 85 LYS A O 1
ATOM 702 N N . ALA A 1 86 ? -15.227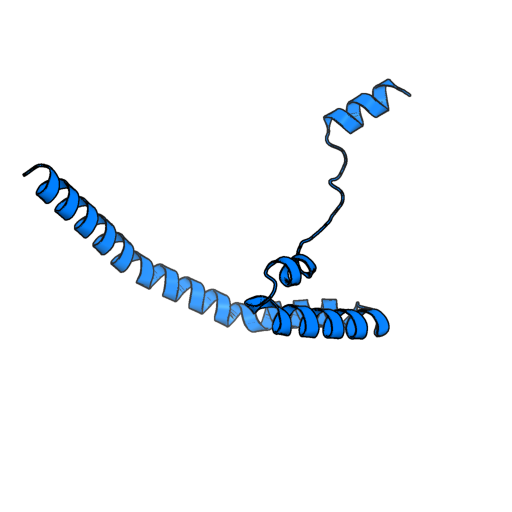 13.514 -5.508 1.00 80.25 86 ALA A N 1
ATOM 703 C CA . ALA A 1 86 ? -15.600 14.913 -5.396 1.00 80.25 86 ALA A CA 1
ATOM 704 C C . ALA A 1 86 ? -16.180 15.390 -6.740 1.00 80.25 86 ALA A C 1
ATOM 706 O O . ALA A 1 86 ? -15.743 14.894 -7.788 1.00 80.25 86 ALA A O 1
ATOM 707 N N . PRO A 1 87 ? -17.145 16.327 -6.723 1.00 82.31 87 PRO A N 1
ATOM 708 C CA . PRO A 1 87 ? -17.690 16.875 -7.951 1.00 82.31 87 PRO A CA 1
ATOM 709 C C . PRO A 1 87 ? -16.555 17.451 -8.797 1.00 82.31 87 PRO A C 1
ATOM 711 O O . PRO A 1 87 ? -15.661 18.146 -8.306 1.00 82.31 87 PRO A O 1
ATOM 714 N N . SER A 1 88 ? -16.575 17.117 -10.077 1.00 86.56 88 SER A N 1
ATOM 715 C CA . SER A 1 88 ? -15.639 17.652 -11.053 1.00 86.56 88 SER A CA 1
ATOM 716 C C . SER A 1 88 ? -15.800 19.168 -11.163 1.00 86.56 88 SER A C 1
ATOM 718 O O . SER A 1 88 ? -16.870 19.719 -10.909 1.00 86.56 88 SER A O 1
ATOM 720 N N . LYS A 1 89 ? -14.748 19.857 -11.619 1.00 85.44 89 LYS A N 1
ATOM 721 C CA . LYS A 1 89 ? -14.792 21.306 -11.870 1.00 85.44 89 LYS A CA 1
ATOM 722 C C . LYS A 1 89 ? -16.015 21.713 -12.707 1.00 85.44 89 LYS A C 1
ATOM 724 O O . LYS A 1 89 ? -16.662 22.699 -12.391 1.00 85.44 89 LYS A O 1
ATOM 729 N N . LYS A 1 90 ? -16.365 20.903 -13.712 1.00 86.88 90 LYS A N 1
ATOM 730 C CA . LYS A 1 90 ? -17.531 21.118 -14.576 1.00 86.88 90 LYS A CA 1
ATOM 731 C C . LYS A 1 90 ? -18.852 21.013 -13.810 1.00 86.88 90 LYS A C 1
ATOM 733 O O . LYS A 1 90 ? -19.740 21.818 -14.036 1.00 86.88 90 LYS A O 1
ATOM 738 N N . GLU A 1 91 ? -18.988 20.041 -12.912 1.00 86.44 91 GLU A N 1
ATOM 739 C CA . GLU A 1 91 ? -20.187 19.897 -12.073 1.00 86.44 91 GLU A CA 1
ATOM 740 C C . GLU A 1 91 ? -20.316 21.033 -11.058 1.00 86.44 91 GLU A C 1
ATOM 742 O O . GLU A 1 91 ? -21.432 21.407 -10.725 1.00 86.44 91 GLU A O 1
ATOM 747 N N . ILE A 1 92 ? -19.195 21.587 -10.585 1.00 88.88 92 ILE A N 1
ATOM 748 C CA . ILE A 1 92 ? -19.184 22.778 -9.727 1.00 88.88 92 ILE A CA 1
ATOM 749 C C . ILE A 1 92 ? -19.597 24.017 -10.536 1.00 88.88 92 ILE A C 1
ATOM 751 O O . ILE A 1 92 ? -20.472 24.755 -10.102 1.00 88.88 92 ILE A O 1
ATOM 755 N N . GLU A 1 93 ? -19.013 24.222 -11.721 1.00 90.31 93 GLU A N 1
ATOM 756 C CA . GLU A 1 93 ? -19.344 25.338 -12.624 1.00 90.31 93 GLU A CA 1
ATOM 757 C C . GLU A 1 93 ? -20.819 25.319 -13.050 1.00 90.31 93 GLU A C 1
ATOM 759 O O . GLU A 1 93 ? -21.458 26.364 -13.083 1.00 90.31 93 GLU A O 1
ATOM 764 N N . LEU A 1 94 ? -21.375 24.137 -13.332 1.00 90.75 94 LEU A N 1
ATOM 765 C CA . LEU A 1 94 ? -22.779 23.987 -13.717 1.00 90.75 94 LEU A CA 1
ATOM 766 C C . LEU A 1 94 ? -23.721 24.317 -12.550 1.00 90.75 94 LEU A C 1
ATOM 768 O O . LEU A 1 94 ? -24.703 25.018 -12.748 1.00 90.75 94 LEU A O 1
ATOM 772 N N . ARG A 1 95 ? -23.362 23.907 -11.325 1.00 88.69 95 ARG A N 1
ATOM 773 C CA . ARG A 1 95 ? -24.117 24.232 -10.104 1.00 88.69 95 ARG A CA 1
ATOM 774 C C . ARG A 1 95 ? -24.116 25.733 -9.791 1.00 88.69 95 ARG A C 1
ATOM 776 O O . ARG A 1 95 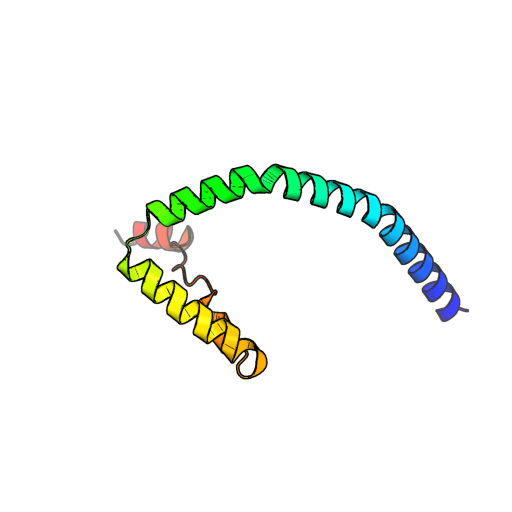? -25.121 26.246 -9.333 1.00 88.69 95 ARG A O 1
ATOM 783 N N . LEU A 1 96 ? -23.003 26.423 -10.060 1.00 87.88 96 LEU A N 1
ATOM 784 C CA . LEU A 1 96 ? -22.866 27.876 -9.873 1.00 87.88 96 LEU A CA 1
ATOM 785 C C . LEU A 1 96 ? -23.621 28.707 -10.923 1.00 87.88 96 LEU A C 1
ATOM 787 O O . LEU A 1 96 ? -23.838 29.891 -10.706 1.00 87.88 96 LEU A O 1
ATOM 791 N N . LEU A 1 97 ? -23.964 28.121 -12.073 1.00 86.88 97 LEU A N 1
ATOM 792 C CA . LEU A 1 97 ? -24.773 28.769 -13.115 1.00 86.88 97 LEU A CA 1
ATOM 793 C C . LEU A 1 97 ? -26.283 28.579 -12.900 1.00 86.88 97 LEU A C 1
ATOM 795 O O . LEU A 1 97 ? -27.072 29.260 -13.549 1.00 86.88 97 LEU A O 1
ATOM 799 N N . GLU A 1 98 ? -26.670 27.622 -12.053 1.00 78.12 98 GLU A N 1
ATOM 800 C CA . GLU A 1 98 ? -28.060 27.327 -11.683 1.00 78.12 98 GLU A CA 1
ATOM 801 C C . GLU A 1 98 ? -28.527 28.104 -10.428 1.00 78.12 98 GLU A C 1
ATOM 803 O O . GLU A 1 98 ? -29.716 28.054 -10.108 1.00 78.12 98 GLU A O 1
ATOM 808 N N . GLU A 1 99 ? -27.619 28.823 -9.748 1.00 56.50 99 GLU A N 1
ATOM 809 C CA . GLU A 1 99 ? -27.893 29.821 -8.689 1.00 56.50 99 GLU A CA 1
ATOM 810 C C . GLU A 1 99 ? -28.126 31.227 -9.270 1.00 56.50 99 GLU A C 1
ATOM 812 O O . GLU A 1 99 ? -29.022 31.930 -8.744 1.00 56.50 99 GLU A O 1
#

Radius of gyration: 24.14 Å; chains: 1; bounding box: 50×50×59 Å

pLDDT: mean 89.93, std 5.92, range [56.5, 95.0]